Protein AF-A0A8C8KAS7-F1 (afdb_monomer)

pLDDT: mean 80.52, std 23.06, range [32.44, 98.75]

Secondary structure (DSSP, 8-state):
-------------TT-TT--EEEEE---SSS-SEEEEEESSEEEEEESSEEEEEESS-EEEEESS-EEEEESS-EEEEESS-EEEEESS-EEEEESS-EEEEESS-EEEEESS-EEEEESS-EEEEE---

Nearest PDB structures (foldseek):
  3jx8-assembly2_D  TM=3.461E-01  e=1.460E+00  Parabacteroides distasonis ATCC 8503

Solvent-accessible surface area (backbone atoms only — not comparable to full-atom values): 6802 Å² total; per-residue (Å²): 138,81,83,86,81,85,76,76,80,76,71,90,54,94,84,63,90,81,77,46,72,50,69,46,75,64,83,69,97,82,86,62,64,62,45,80,48,77,44,80,18,36,38,39,39,49,37,83,17,28,38,39,39,42,28,55,18,38,38,38,40,41,26,57,17,38,37,40,39,40,27,56,18,39,37,40,39,41,27,56,19,38,37,40,39,39,28,55,19,39,38,40,38,40,28,54,20,39,36,40,38,40,28,60,19,39,37,40,39,40,28,47,25,58,77,48,77,49,58,75,43,58,77,47,78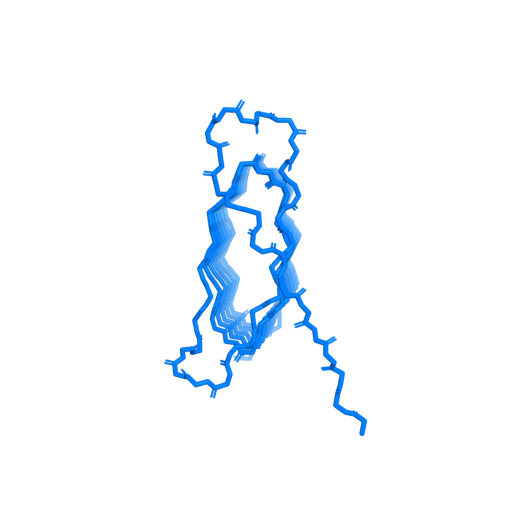,50,65,57,64,134

Organism: Oncorhynchus ts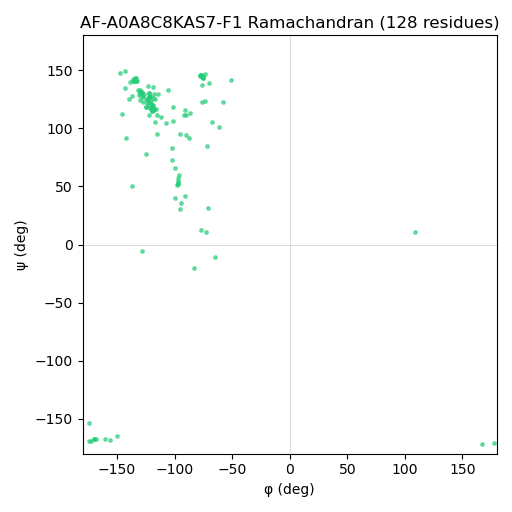hawytscha (NCBI:txid74940)

Sequence (130 aa):
MQGQFTAIQQGWNPADSSSGSSFIFLEDPRDSNESYTVACGNVSTVARGNVSTVARGNVSTVACGNVSTVARGNVSTVARGNVSTVARGNVSTVARGNVSTVARGNVSTVARGNVSTEARGNVSTVASGS

Mean predicted aligned error: 8.66 Å

Structure (mmCIF, N/CA/C/O backbone):
data_AF-A0A8C8KAS7-F1
#
_entry.id   AF-A0A8C8KAS7-F1
#
loop_
_atom_site.group_PDB
_atom_site.id
_atom_site.type_symbol
_atom_site.label_atom_id
_atom_site.label_alt_id
_atom_site.label_comp_id
_atom_site.label_asym_id
_atom_site.label_entity_id
_atom_site.label_seq_id
_atom_site.pdbx_PDB_ins_code
_atom_site.Cartn_x
_atom_site.Cartn_y
_atom_site.Cartn_z
_atom_site.occupancy
_atom_site.B_iso_or_equiv
_atom_site.auth_seq_id
_atom_site.auth_comp_id
_atom_site.auth_asym_id
_atom_site.auth_atom_id
_atom_site.pdbx_PDB_model_num
ATOM 1 N N . MET A 1 1 ? 12.622 -29.135 -7.139 1.00 33.47 1 MET A N 1
ATOM 2 C CA . MET A 1 1 ? 11.993 -28.265 -8.155 1.00 33.47 1 MET A CA 1
ATOM 3 C C . MET A 1 1 ? 12.071 -26.835 -7.640 1.00 33.47 1 MET A C 1
ATOM 5 O O . MET A 1 1 ? 11.209 -26.420 -6.882 1.00 33.47 1 MET A O 1
ATOM 9 N N . GLN A 1 2 ? 13.172 -26.136 -7.918 1.00 33.09 2 GLN A N 1
ATOM 10 C CA . GLN A 1 2 ? 13.340 -24.734 -7.528 1.00 33.09 2 GLN A CA 1
ATOM 11 C C . GLN A 1 2 ? 12.849 -23.886 -8.696 1.00 33.09 2 GLN A C 1
ATOM 13 O O . GLN A 1 2 ? 13.414 -23.953 -9.786 1.00 33.09 2 GLN A O 1
ATOM 18 N N . GLY A 1 3 ? 11.727 -23.197 -8.483 1.00 32.47 3 GLY A N 1
ATOM 19 C CA . GLY A 1 3 ? 11.132 -22.312 -9.475 1.00 32.47 3 GLY A CA 1
ATOM 20 C C . GLY A 1 3 ? 12.137 -21.241 -9.873 1.00 32.47 3 GLY A C 1
ATOM 21 O O . GLY A 1 3 ? 12.666 -20.532 -9.020 1.00 32.47 3 GLY A O 1
ATOM 22 N N . GLN A 1 4 ? 12.429 -21.165 -11.166 1.00 37.19 4 GLN A N 1
ATOM 23 C CA . GLN A 1 4 ? 13.113 -20.019 -11.739 1.00 37.19 4 GLN A CA 1
ATOM 24 C C . GLN A 1 4 ? 12.110 -18.866 -11.785 1.00 37.19 4 GLN A C 1
ATOM 26 O O . GLN A 1 4 ? 11.036 -19.012 -12.366 1.00 37.19 4 GLN A O 1
ATOM 31 N N . PHE A 1 5 ? 12.448 -17.735 -11.173 1.00 39.16 5 PHE A N 1
ATOM 32 C CA . PHE A 1 5 ? 11.654 -16.515 -11.261 1.00 39.16 5 PHE A CA 1
ATOM 33 C C . PHE A 1 5 ? 12.543 -15.407 -11.829 1.00 39.16 5 PHE A C 1
ATOM 35 O O . PHE A 1 5 ? 13.515 -14.988 -11.207 1.00 39.16 5 PHE A O 1
ATOM 42 N N . THR A 1 6 ? 12.238 -14.983 -13.055 1.00 32.44 6 THR A N 1
ATOM 43 C CA . THR A 1 6 ? 12.946 -13.929 -13.789 1.00 32.44 6 THR A CA 1
ATOM 44 C C . THR A 1 6 ? 12.293 -12.581 -13.491 1.00 32.44 6 THR A C 1
ATOM 46 O O . THR A 1 6 ? 11.139 -12.361 -13.855 1.00 32.44 6 THR A O 1
ATOM 49 N N . ALA A 1 7 ? 13.021 -11.663 -12.855 1.00 39.25 7 ALA A N 1
ATOM 50 C CA . ALA A 1 7 ? 12.624 -10.261 -12.782 1.00 39.25 7 ALA A CA 1
ATOM 51 C C . ALA A 1 7 ? 12.909 -9.583 -14.132 1.00 39.25 7 ALA A C 1
ATOM 53 O O . ALA A 1 7 ? 14.045 -9.583 -14.605 1.00 39.25 7 ALA A O 1
ATOM 54 N N . ILE A 1 8 ? 11.888 -8.994 -14.757 1.00 37.59 8 ILE A N 1
ATOM 55 C CA . ILE A 1 8 ? 12.068 -8.127 -15.925 1.00 37.59 8 ILE A CA 1
ATOM 56 C C . ILE A 1 8 ? 12.305 -6.714 -15.388 1.00 37.59 8 ILE A C 1
ATOM 58 O O . ILE A 1 8 ? 11.363 -5.968 -15.123 1.00 37.59 8 ILE A O 1
ATOM 62 N N . GLN A 1 9 ? 13.567 -6.341 -15.184 1.00 42.25 9 GLN A N 1
ATOM 63 C CA . GLN A 1 9 ? 13.937 -4.946 -14.955 1.00 42.25 9 GLN A CA 1
ATOM 64 C C . GLN A 1 9 ? 13.782 -4.203 -16.290 1.00 42.25 9 GLN A C 1
ATOM 66 O O . GLN A 1 9 ? 14.728 -4.082 -17.061 1.00 42.25 9 GLN A O 1
ATOM 71 N N . GLN A 1 10 ? 12.570 -3.741 -16.606 1.00 40.84 10 GLN A N 1
ATOM 72 C CA . GLN A 1 10 ? 12.394 -2.761 -17.677 1.00 40.84 10 GLN A CA 1
ATOM 73 C C . GLN A 1 10 ? 13.054 -1.471 -17.182 1.00 40.84 10 GLN A C 1
ATOM 75 O O . GLN A 1 10 ? 12.572 -0.830 -16.245 1.00 40.84 10 GLN A O 1
ATOM 80 N N . GLY A 1 11 ? 14.231 -1.174 -17.737 1.00 33.00 11 GLY A N 1
ATOM 81 C CA . GLY A 1 11 ? 15.009 0.010 -17.407 1.00 33.00 11 GLY A CA 1
ATOM 82 C C . GLY A 1 11 ? 14.148 1.264 -17.507 1.00 33.00 11 GLY A C 1
ATOM 83 O O . GLY A 1 11 ? 13.292 1.386 -18.380 1.00 33.00 11 GLY A O 1
ATOM 84 N N . TRP A 1 12 ? 14.362 2.193 -16.582 1.00 36.94 12 TRP A N 1
ATOM 85 C CA . TRP A 1 12 ? 13.683 3.480 -16.586 1.00 36.94 12 TRP A CA 1
ATOM 86 C C . TRP A 1 12 ? 14.056 4.228 -17.879 1.00 36.94 12 TRP A C 1
ATOM 88 O O . TRP A 1 12 ? 15.160 4.758 -17.984 1.00 36.94 12 TRP A O 1
ATOM 98 N N . ASN A 1 13 ? 13.170 4.228 -18.882 1.00 38.53 13 ASN A N 1
ATOM 99 C CA . ASN A 1 13 ? 13.334 5.009 -20.107 1.00 38.53 13 ASN A CA 1
ATOM 100 C C . ASN A 1 13 ? 12.454 6.270 -20.021 1.00 38.53 13 ASN A C 1
ATOM 102 O O . ASN A 1 13 ? 11.233 6.163 -20.150 1.00 38.53 13 ASN A O 1
ATOM 106 N N . PRO A 1 14 ? 13.027 7.469 -19.814 1.00 39.09 14 PRO A N 1
ATOM 107 C CA . PRO A 1 14 ? 12.257 8.708 -19.691 1.00 39.09 14 PRO A CA 1
ATOM 108 C C . PRO A 1 14 ? 11.508 9.108 -20.975 1.00 39.09 14 PRO A C 1
ATOM 110 O O . PRO A 1 14 ? 10.675 10.010 -20.925 1.00 39.09 14 PRO A O 1
ATOM 113 N N . ALA A 1 15 ? 11.779 8.452 -22.111 1.00 39.28 15 ALA A N 1
ATOM 114 C CA . ALA A 1 15 ? 11.091 8.697 -23.377 1.00 39.28 15 ALA A CA 1
ATOM 115 C C . ALA A 1 15 ? 9.748 7.953 -23.515 1.00 39.28 15 ALA A C 1
ATOM 117 O O . ALA A 1 15 ? 8.911 8.371 -24.314 1.00 39.28 15 ALA A O 1
ATOM 118 N N . ASP A 1 16 ? 9.506 6.890 -22.739 1.00 43.25 16 ASP A N 1
ATOM 119 C CA . ASP A 1 16 ? 8.342 6.017 -22.929 1.00 43.25 16 ASP A CA 1
ATOM 120 C C . ASP A 1 16 ? 7.240 6.323 -21.904 1.00 43.25 16 ASP A C 1
ATOM 122 O O . ASP A 1 16 ? 7.110 5.715 -20.842 1.00 43.25 16 ASP A O 1
ATOM 126 N N . SER A 1 17 ? 6.436 7.342 -22.203 1.00 41.88 17 SER A N 1
ATOM 127 C CA . SER A 1 17 ? 5.384 7.846 -21.305 1.00 41.88 17 SER A CA 1
ATOM 128 C C . SER A 1 17 ? 4.118 6.969 -21.259 1.00 41.88 17 SER A C 1
ATOM 130 O O . SER A 1 17 ? 3.091 7.433 -20.764 1.00 41.88 17 SER A O 1
ATOM 132 N N . SER A 1 18 ? 4.141 5.735 -21.787 1.00 40.47 18 SER A N 1
ATOM 133 C CA . SER A 1 18 ? 2.908 4.979 -22.078 1.00 40.47 18 SER A CA 1
ATOM 134 C C . SER A 1 18 ? 2.795 3.549 -21.517 1.00 40.47 18 SER A C 1
ATOM 136 O O . SER A 1 18 ? 1.707 2.981 -21.575 1.00 40.47 18 SER A O 1
ATOM 138 N N . SER A 1 19 ? 3.827 2.972 -20.887 1.00 46.16 19 SER A N 1
ATOM 139 C CA . SER A 1 19 ? 3.817 1.542 -20.505 1.00 46.16 19 SER A CA 1
ATOM 140 C C . SER A 1 19 ? 4.365 1.252 -19.096 1.00 46.16 19 SER A C 1
ATOM 142 O O . SER A 1 19 ? 5.220 0.396 -18.901 1.00 46.16 19 SER A O 1
ATOM 144 N N . GLY A 1 20 ? 3.894 1.964 -18.071 1.00 46.84 20 GLY A N 1
ATOM 145 C CA . GLY A 1 20 ? 4.437 1.861 -16.707 1.00 46.84 20 GLY A CA 1
ATOM 146 C C . GLY A 1 20 ? 3.681 0.916 -15.765 1.00 46.84 20 GLY A C 1
ATOM 147 O O . GLY A 1 20 ? 3.179 1.378 -14.747 1.00 46.84 20 GLY A O 1
ATOM 148 N N . SER A 1 21 ? 3.556 -0.381 -16.057 1.00 49.19 21 SER A N 1
ATOM 149 C CA . SER A 1 21 ? 3.206 -1.357 -15.003 1.00 49.19 21 SER A CA 1
ATOM 150 C C . S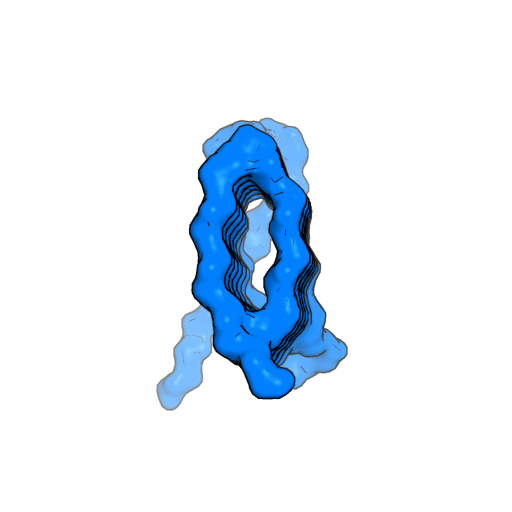ER A 1 21 ? 4.499 -1.965 -14.469 1.00 49.19 21 SER A C 1
ATOM 152 O O . SER A 1 21 ? 5.047 -2.885 -15.068 1.00 49.19 21 SER A O 1
ATOM 154 N N . SER A 1 22 ? 5.024 -1.418 -13.374 1.00 53.09 22 SER A N 1
ATOM 155 C CA . SER A 1 22 ? 6.232 -1.929 -12.725 1.00 53.09 22 SER A CA 1
ATOM 156 C C . SER A 1 22 ? 5.823 -2.969 -11.685 1.00 53.09 22 SER A C 1
ATOM 158 O O . SER A 1 22 ? 5.476 -2.639 -10.553 1.00 53.09 22 SER A O 1
ATOM 160 N N . PHE A 1 23 ? 5.828 -4.238 -12.083 1.00 46.59 23 PHE A N 1
ATOM 161 C CA . PHE A 1 23 ? 5.682 -5.351 -11.151 1.00 46.59 23 PHE A CA 1
ATOM 162 C C . PHE A 1 23 ? 7.075 -5.710 -10.615 1.00 46.59 23 PHE A C 1
ATOM 164 O O . PHE A 1 23 ? 7.920 -6.157 -11.388 1.00 46.59 23 PHE A O 1
ATOM 171 N N . ILE A 1 24 ? 7.339 -5.498 -9.321 1.00 52.03 24 ILE A N 1
ATOM 172 C CA . ILE A 1 24 ? 8.624 -5.853 -8.702 1.00 52.03 24 ILE A CA 1
ATOM 173 C C . ILE A 1 24 ? 8.405 -7.008 -7.721 1.00 52.03 24 ILE A C 1
ATOM 175 O O . ILE A 1 24 ? 7.828 -6.837 -6.649 1.00 52.03 24 ILE A O 1
ATOM 179 N N . PHE A 1 25 ? 8.908 -8.189 -8.087 1.00 44.50 25 PHE A N 1
ATOM 180 C CA . PHE A 1 25 ? 9.235 -9.249 -7.132 1.00 44.50 25 PHE A CA 1
ATOM 181 C C . PHE A 1 25 ? 10.693 -9.043 -6.710 1.00 44.50 25 PHE A C 1
ATOM 183 O O . PHE A 1 25 ? 11.588 -9.191 -7.543 1.00 44.50 25 PHE A O 1
ATOM 190 N N . LEU A 1 26 ? 10.936 -8.664 -5.454 1.00 49.34 26 LEU A N 1
ATOM 191 C CA . LEU A 1 26 ? 12.289 -8.521 -4.919 1.00 49.34 26 LEU A CA 1
ATOM 192 C C . LEU A 1 26 ? 12.561 -9.669 -3.946 1.00 49.34 26 LEU A C 1
ATOM 194 O O . LEU A 1 26 ? 12.074 -9.663 -2.818 1.00 49.34 26 LEU A O 1
ATOM 198 N N . GLU A 1 27 ? 13.354 -10.645 -4.379 1.00 41.97 27 GLU A N 1
ATOM 199 C CA . GLU A 1 27 ? 13.971 -11.606 -3.466 1.00 41.97 27 GLU A CA 1
ATOM 200 C C . GLU A 1 27 ? 15.397 -11.921 -3.952 1.00 41.97 27 GLU A C 1
ATOM 202 O O . GLU A 1 27 ? 15.610 -12.816 -4.767 1.00 41.97 27 GLU A O 1
ATOM 207 N N . ASP A 1 28 ? 16.380 -11.157 -3.455 1.00 44.41 28 ASP A N 1
ATOM 208 C CA . ASP A 1 28 ? 17.769 -11.623 -3.339 1.00 44.41 28 ASP A CA 1
ATOM 209 C C . ASP A 1 28 ? 18.002 -12.013 -1.865 1.00 44.41 28 ASP A C 1
ATOM 211 O O . ASP A 1 28 ? 17.858 -11.168 -0.979 1.00 44.41 28 ASP A O 1
ATOM 215 N N . PRO A 1 29 ? 18.320 -13.282 -1.557 1.00 46.19 29 PRO A N 1
ATOM 216 C CA . PRO A 1 29 ? 18.569 -13.752 -0.195 1.00 46.19 29 PRO A CA 1
ATOM 217 C C . PRO A 1 29 ? 19.905 -13.279 0.418 1.00 46.19 29 PRO A C 1
ATOM 219 O O . PRO A 1 29 ? 20.291 -13.801 1.464 1.00 46.19 29 PRO A O 1
ATOM 222 N N . ARG A 1 30 ? 20.627 -12.330 -0.195 1.00 49.09 30 ARG A N 1
ATOM 223 C CA . ARG A 1 30 ? 21.947 -11.863 0.267 1.00 49.09 30 ARG A CA 1
ATOM 224 C C . ARG A 1 30 ? 22.013 -10.346 0.487 1.00 49.09 30 ARG A C 1
ATOM 226 O O . ARG A 1 30 ? 22.610 -9.632 -0.301 1.00 49.09 30 ARG A O 1
ATOM 233 N N . ASP A 1 31 ? 21.463 -9.891 1.616 1.00 47.97 31 ASP A N 1
ATOM 234 C CA . ASP A 1 31 ? 21.935 -8.699 2.363 1.00 47.97 31 ASP A CA 1
ATOM 235 C C . ASP A 1 31 ? 21.110 -7.397 2.384 1.00 47.97 31 ASP A C 1
ATOM 237 O O . ASP A 1 31 ? 21.566 -6.418 2.976 1.00 47.97 31 ASP A O 1
ATOM 241 N N . SER A 1 32 ? 19.857 -7.346 1.920 1.00 56.41 32 SER A N 1
ATOM 242 C CA . SER A 1 32 ? 18.987 -6.228 2.332 1.00 56.41 32 SER A CA 1
ATOM 243 C C . SER A 1 32 ? 17.518 -6.612 2.491 1.00 56.41 32 SER A C 1
ATOM 245 O O . SER A 1 32 ? 16.780 -6.882 1.552 1.00 56.41 32 SER A O 1
ATOM 247 N N . ASN A 1 33 ? 17.051 -6.572 3.734 1.00 73.19 33 ASN A N 1
ATOM 248 C CA . ASN A 1 33 ? 15.647 -6.637 4.141 1.00 73.19 33 ASN A CA 1
ATOM 249 C C . ASN A 1 33 ? 14.869 -5.351 3.780 1.00 73.19 33 ASN A C 1
ATOM 251 O O . ASN A 1 33 ? 13.950 -4.971 4.504 1.00 73.19 33 ASN A O 1
ATOM 255 N N . GLU A 1 34 ? 15.241 -4.676 2.693 1.00 80.94 34 GLU A N 1
ATOM 256 C CA . GLU A 1 34 ? 14.758 -3.358 2.280 1.00 80.94 34 GLU A CA 1
ATOM 257 C C . GLU A 1 34 ? 14.489 -3.356 0.771 1.00 80.94 34 GLU A C 1
ATOM 259 O O . GLU A 1 34 ? 15.348 -3.711 -0.031 1.00 80.94 34 GLU A O 1
ATOM 264 N N . SER A 1 35 ? 13.296 -2.933 0.367 1.00 82.56 35 SER A N 1
ATOM 265 C CA . SER A 1 35 ? 12.906 -2.754 -1.034 1.00 82.56 35 SER A CA 1
ATOM 266 C C . SER A 1 35 ? 12.580 -1.292 -1.300 1.00 82.56 35 SER A C 1
ATOM 268 O O . SER A 1 35 ? 11.767 -0.703 -0.589 1.00 82.56 35 SER A O 1
ATOM 270 N N . TYR A 1 36 ? 13.161 -0.709 -2.348 1.00 84.31 36 TYR A N 1
ATOM 271 C CA . TYR A 1 36 ? 12.880 0.665 -2.767 1.00 84.31 36 TYR A CA 1
ATOM 272 C C . TYR A 1 36 ? 12.396 0.708 -4.218 1.00 84.31 36 TYR A C 1
ATOM 274 O O . TYR A 1 36 ? 12.940 0.024 -5.084 1.00 84.31 36 TYR A O 1
ATOM 282 N N . THR A 1 37 ? 11.364 1.499 -4.513 1.00 82.19 37 THR A N 1
ATOM 283 C CA . THR A 1 37 ? 10.797 1.600 -5.868 1.00 82.19 37 THR A CA 1
ATOM 284 C C . THR A 1 37 ? 10.355 3.021 -6.189 1.00 82.19 37 THR A C 1
ATOM 286 O O . THR A 1 37 ? 9.658 3.650 -5.393 1.00 82.19 37 THR A O 1
ATOM 289 N N . VAL A 1 38 ? 10.702 3.499 -7.389 1.00 83.06 38 VAL A N 1
ATOM 290 C CA . VAL A 1 38 ? 10.204 4.759 -7.962 1.00 83.06 38 VAL A CA 1
ATOM 291 C C . VAL A 1 38 ? 9.634 4.487 -9.349 1.00 83.06 38 VAL A C 1
ATOM 293 O O . VAL A 1 38 ? 10.349 3.990 -10.215 1.00 83.06 38 VAL A O 1
ATOM 296 N N . ALA A 1 39 ? 8.361 4.815 -9.580 1.00 78.88 39 ALA A N 1
ATOM 297 C CA . ALA A 1 39 ? 7.694 4.518 -10.849 1.00 78.88 39 ALA A CA 1
ATOM 298 C C . ALA A 1 39 ? 6.716 5.613 -11.305 1.00 78.88 39 ALA A C 1
ATOM 300 O O . ALA A 1 39 ? 6.052 6.274 -10.503 1.00 78.88 39 ALA A O 1
ATOM 301 N N . CYS A 1 40 ? 6.564 5.756 -12.623 1.00 79.06 40 CYS A N 1
ATOM 302 C CA . CYS A 1 40 ? 5.562 6.617 -13.262 1.00 79.06 40 CYS A CA 1
ATOM 303 C C . CYS A 1 40 ? 4.333 5.821 -13.733 1.00 79.06 40 CYS A C 1
ATOM 305 O O . CYS A 1 40 ? 3.794 6.078 -14.805 1.00 79.06 40 CYS A O 1
ATOM 307 N N . GLY A 1 41 ? 3.891 4.855 -12.928 1.00 82.12 41 GLY A N 1
ATOM 308 C CA . GLY A 1 41 ? 2.688 4.075 -13.186 1.00 82.12 41 GLY A CA 1
ATOM 309 C C . GLY A 1 41 ? 2.365 3.133 -12.030 1.00 82.12 41 GLY A C 1
AT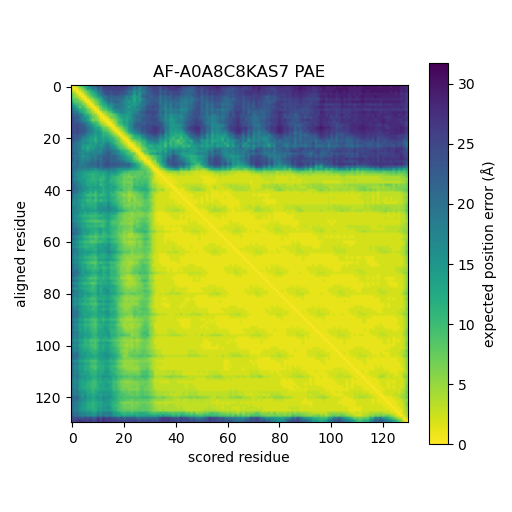OM 310 O O . GLY A 1 41 ? 2.691 3.446 -10.882 1.00 82.12 41 GLY A O 1
ATOM 311 N N . ASN A 1 42 ? 1.670 2.031 -12.306 1.00 85.38 42 ASN A N 1
ATOM 312 C CA . ASN A 1 42 ? 1.193 1.135 -11.255 1.00 85.38 42 ASN A CA 1
ATOM 313 C C . ASN A 1 42 ? 2.335 0.270 -10.716 1.00 85.38 42 ASN A C 1
ATOM 315 O O . ASN A 1 42 ? 3.125 -0.268 -11.493 1.00 85.38 42 ASN A O 1
ATOM 319 N N . VAL A 1 43 ? 2.387 0.120 -9.393 1.00 84.50 43 VAL A N 1
ATOM 320 C CA . VAL A 1 43 ? 3.394 -0.674 -8.685 1.00 84.50 43 VAL A CA 1
ATOM 321 C C . VAL A 1 43 ? 2.719 -1.804 -7.926 1.00 84.50 43 VAL A C 1
ATOM 323 O O . VAL A 1 43 ? 1.700 -1.605 -7.262 1.00 84.50 43 VAL A O 1
ATOM 326 N N . SER A 1 44 ? 3.295 -2.996 -8.017 1.00 86.06 44 SER A N 1
ATOM 327 C CA . SER A 1 44 ? 2.937 -4.135 -7.174 1.00 86.06 44 SER A CA 1
ATOM 328 C C . SER A 1 44 ? 4.203 -4.733 -6.579 1.00 86.06 44 SER A C 1
ATOM 330 O O . SER A 1 44 ? 5.114 -5.080 -7.332 1.00 86.06 44 SER A O 1
ATOM 332 N N . THR A 1 45 ? 4.247 -4.828 -5.249 1.00 83.81 45 THR A N 1
ATOM 333 C CA . THR A 1 45 ? 5.424 -5.275 -4.495 1.00 83.81 45 THR A CA 1
ATOM 334 C C . THR A 1 45 ? 5.042 -6.360 -3.497 1.00 83.81 45 THR A C 1
ATOM 336 O O . THR A 1 45 ? 4.098 -6.199 -2.719 1.00 83.81 45 THR A O 1
ATOM 339 N N . VAL A 1 46 ? 5.820 -7.440 -3.476 1.00 85.12 46 VAL A N 1
ATOM 340 C CA . VAL A 1 46 ? 5.779 -8.474 -2.435 1.00 85.12 46 VAL A CA 1
ATOM 341 C C . VAL A 1 46 ? 7.183 -8.616 -1.859 1.00 85.12 46 VAL A C 1
ATOM 343 O O . VAL A 1 46 ? 8.123 -8.811 -2.624 1.00 85.12 46 VAL A O 1
ATOM 346 N N . ALA A 1 47 ? 7.333 -8.489 -0.537 1.00 82.00 47 ALA A N 1
ATOM 347 C CA . ALA A 1 47 ? 8.643 -8.546 0.116 1.00 82.00 47 ALA A CA 1
ATOM 348 C C . ALA A 1 47 ? 8.594 -9.156 1.528 1.00 82.00 47 ALA A C 1
ATOM 350 O O . ALA A 1 47 ? 7.654 -8.946 2.302 1.00 82.00 47 ALA A O 1
ATOM 351 N N . ARG A 1 48 ? 9.668 -9.850 1.923 1.00 83.44 48 ARG A N 1
ATOM 352 C CA . ARG A 1 48 ? 9.908 -10.307 3.309 1.00 83.44 48 ARG A CA 1
ATOM 353 C C . ARG A 1 48 ? 10.770 -9.323 4.110 1.00 83.44 48 ARG A C 1
ATOM 355 O O . ARG A 1 48 ? 11.581 -9.729 4.935 1.00 83.44 48 ARG A O 1
ATOM 362 N N . GLY A 1 49 ? 10.578 -8.033 3.863 1.00 86.69 49 GLY A N 1
ATOM 363 C CA . GLY A 1 49 ? 11.323 -6.946 4.482 1.00 86.69 49 GLY A CA 1
ATOM 364 C C . GLY A 1 49 ? 10.533 -5.644 4.465 1.00 86.69 49 GLY A C 1
ATOM 365 O O . GLY A 1 49 ? 9.328 -5.631 4.198 1.00 86.69 49 GLY A O 1
ATOM 366 N N . ASN A 1 50 ? 11.216 -4.554 4.778 1.00 90.62 50 ASN A N 1
ATOM 367 C CA . ASN A 1 50 ? 10.666 -3.214 4.707 1.00 90.62 50 ASN A CA 1
ATOM 368 C C . ASN A 1 50 ? 10.545 -2.769 3.241 1.00 90.62 50 ASN A C 1
ATOM 370 O O . ASN A 1 50 ? 11.351 -3.142 2.389 1.00 90.62 50 ASN A O 1
ATOM 374 N N . VAL A 1 51 ? 9.519 -1.979 2.939 1.00 91.19 51 VAL A N 1
ATOM 375 C CA . VAL A 1 51 ? 9.218 -1.509 1.584 1.00 91.19 51 VAL A CA 1
ATOM 376 C C . VAL A 1 51 ? 9.039 -0.001 1.593 1.00 91.19 51 VAL A C 1
ATOM 378 O O . VAL A 1 51 ? 8.265 0.539 2.380 1.00 91.19 51 VAL A O 1
ATOM 381 N N . SER A 1 52 ? 9.707 0.672 0.667 1.00 93.19 52 SER A N 1
ATOM 382 C CA . SER A 1 52 ? 9.564 2.095 0.395 1.00 93.19 52 SER A CA 1
ATOM 383 C C . SER A 1 52 ? 9.200 2.308 -1.074 1.00 93.19 52 SER A C 1
ATOM 385 O O . SER A 1 52 ? 9.921 1.885 -1.975 1.00 93.19 52 SER A O 1
ATOM 387 N N . THR A 1 53 ? 8.072 2.959 -1.349 1.00 90.31 53 THR A N 1
ATOM 388 C CA . THR A 1 53 ? 7.575 3.151 -2.722 1.00 90.31 53 THR A CA 1
ATOM 389 C C . THR A 1 53 ? 7.172 4.594 -2.978 1.00 90.31 53 THR A C 1
ATOM 391 O O . THR A 1 53 ? 6.428 5.191 -2.201 1.00 90.31 53 THR A O 1
ATOM 394 N N . VAL A 1 54 ? 7.617 5.140 -4.110 1.00 91.25 54 VAL A N 1
ATOM 395 C CA . VAL A 1 54 ? 7.176 6.428 -4.648 1.00 91.25 54 VAL A CA 1
ATOM 396 C C . VAL A 1 54 ? 6.593 6.203 -6.040 1.00 91.25 54 VAL A C 1
ATOM 398 O O . VAL A 1 54 ? 7.299 5.783 -6.951 1.00 91.25 54 VAL A O 1
ATOM 401 N N . ALA A 1 55 ? 5.307 6.489 -6.235 1.00 85.31 55 ALA A N 1
ATOM 402 C CA . ALA A 1 55 ? 4.650 6.222 -7.513 1.00 85.31 55 ALA A CA 1
ATOM 403 C C . ALA A 1 55 ? 3.745 7.362 -7.992 1.00 85.31 55 ALA A C 1
ATOM 405 O O . ALA A 1 55 ? 2.998 7.976 -7.225 1.00 85.31 55 ALA A O 1
ATOM 406 N N . ARG A 1 56 ? 3.733 7.599 -9.307 1.00 87.94 56 ARG A N 1
ATOM 407 C CA . ARG A 1 56 ? 2.682 8.373 -9.989 1.00 87.94 56 ARG A CA 1
ATOM 408 C C . ARG A 1 56 ? 1.632 7.437 -10.602 1.00 87.94 56 ARG A C 1
ATOM 410 O O . ARG A 1 56 ? 1.320 7.532 -11.781 1.00 87.94 56 ARG A O 1
ATOM 417 N N . GLY A 1 57 ? 1.108 6.533 -9.786 1.00 89.00 57 GLY A N 1
ATOM 418 C CA . GLY A 1 57 ? 0.087 5.556 -10.152 1.00 89.00 57 GLY A CA 1
ATOM 419 C C . GLY A 1 57 ? -0.443 4.849 -8.910 1.00 89.00 57 GLY A C 1
ATOM 420 O O . GLY A 1 57 ? -0.206 5.309 -7.788 1.00 89.00 57 GLY A O 1
ATOM 421 N N . ASN A 1 58 ? -1.176 3.755 -9.107 1.00 93.94 58 ASN A N 1
ATOM 422 C CA . ASN A 1 58 ? -1.689 2.953 -8.000 1.00 93.94 58 ASN A CA 1
ATOM 423 C C . ASN A 1 58 ? -0.585 2.064 -7.420 1.00 93.94 58 ASN A C 1
ATOM 425 O O . ASN A 1 58 ? 0.258 1.561 -8.159 1.00 93.94 58 ASN A O 1
ATOM 429 N N . VAL A 1 59 ? -0.609 1.844 -6.109 1.00 94.81 59 VAL A N 1
ATOM 430 C CA . VAL A 1 59 ? 0.370 1.007 -5.406 1.00 94.81 59 VAL A CA 1
ATOM 431 C C . VAL A 1 59 ? -0.351 -0.112 -4.671 1.00 94.81 59 VAL A C 1
ATOM 433 O O . VAL A 1 59 ? -1.299 0.143 -3.927 1.00 94.81 59 VAL A O 1
ATOM 436 N N . SER A 1 60 ? 0.116 -1.342 -4.861 1.00 95.75 60 SER A N 1
ATOM 437 C CA . SER A 1 60 ? -0.277 -2.499 -4.063 1.00 95.75 60 SER A CA 1
ATOM 438 C C . SER A 1 60 ? 0.955 -3.123 -3.415 1.00 95.75 60 SER A C 1
ATOM 440 O O . SER A 1 60 ? 1.892 -3.503 -4.114 1.00 95.75 60 SER A O 1
ATOM 442 N N . THR A 1 61 ? 0.961 -3.227 -2.088 1.00 94.38 61 THR A N 1
ATOM 443 C CA . THR A 1 61 ? 2.114 -3.739 -1.337 1.00 94.38 61 THR A CA 1
ATOM 444 C C . THR A 1 61 ? 1.687 -4.826 -0.365 1.00 94.38 61 THR A C 1
ATOM 446 O O . THR A 1 61 ? 0.780 -4.623 0.443 1.00 94.38 61 THR A O 1
ATOM 449 N N . VAL A 1 62 ? 2.392 -5.957 -0.397 1.00 94.31 62 VAL A N 1
ATOM 450 C CA . VAL A 1 62 ? 2.316 -7.013 0.617 1.00 94.31 62 VAL A CA 1
ATOM 451 C C . VAL A 1 62 ? 3.696 -7.188 1.241 1.00 94.31 62 VAL A C 1
ATOM 453 O O . VAL A 1 62 ? 4.647 -7.548 0.551 1.00 94.31 62 VAL A O 1
ATOM 456 N N . ALA A 1 63 ? 3.818 -6.938 2.544 1.00 90.19 63 ALA A N 1
ATOM 457 C CA . ALA A 1 63 ? 5.113 -6.983 3.218 1.00 90.19 63 ALA A CA 1
ATOM 458 C C . ALA A 1 63 ? 5.069 -7.655 4.595 1.00 90.19 63 ALA A C 1
ATOM 460 O O . ALA A 1 63 ? 4.189 -7.399 5.420 1.00 90.19 63 ALA A O 1
ATOM 461 N N . CYS A 1 64 ? 6.095 -8.448 4.896 1.00 91.50 64 CYS A N 1
ATOM 462 C CA . CYS A 1 64 ? 6.400 -8.896 6.261 1.00 91.50 64 CYS A CA 1
ATOM 463 C C . CYS A 1 64 ? 7.377 -7.936 6.966 1.00 91.50 64 CYS A C 1
ATOM 465 O O . CYS A 1 64 ? 8.300 -8.378 7.645 1.00 91.50 64 CYS A O 1
ATOM 467 N N . GLY A 1 65 ? 7.175 -6.632 6.791 1.00 92.00 65 GLY A N 1
ATOM 468 C CA . GLY A 1 65 ? 7.982 -5.563 7.372 1.00 92.00 65 GLY A CA 1
ATOM 469 C C . GLY A 1 65 ? 7.219 -4.241 7.374 1.00 92.00 65 GLY A C 1
ATOM 470 O O . GLY A 1 65 ? 6.001 -4.212 7.170 1.00 92.00 65 GLY A O 1
ATOM 471 N N . ASN A 1 66 ? 7.929 -3.147 7.632 1.00 96.81 66 ASN A N 1
ATOM 472 C CA . ASN A 1 66 ? 7.368 -1.801 7.603 1.00 96.81 66 ASN A CA 1
ATOM 473 C C . ASN A 1 66 ? 7.164 -1.327 6.162 1.00 96.81 66 ASN A C 1
ATOM 475 O O . ASN A 1 66 ? 7.989 -1.592 5.293 1.00 96.81 66 ASN A O 1
ATOM 479 N N . VAL A 1 67 ? 6.090 -0.584 5.913 1.00 97.94 67 VAL A N 1
ATOM 480 C CA . VAL A 1 67 ? 5.771 -0.055 4.583 1.00 97.94 67 VAL A CA 1
ATOM 481 C C . VAL A 1 67 ? 5.670 1.461 4.634 1.00 97.94 67 VAL A C 1
ATOM 483 O O . VAL A 1 67 ? 4.892 2.007 5.412 1.00 97.94 67 VAL A O 1
ATOM 486 N N . SER A 1 68 ? 6.407 2.132 3.755 1.00 98.25 68 SER A N 1
ATOM 487 C CA . SER A 1 68 ? 6.322 3.569 3.503 1.00 98.25 68 SER A CA 1
ATOM 488 C C . SER A 1 68 ? 5.927 3.805 2.050 1.00 98.25 68 SER A C 1
ATOM 490 O O . SER A 1 68 ? 6.624 3.380 1.133 1.00 98.25 68 SER A O 1
ATOM 492 N N . THR A 1 69 ? 4.798 4.465 1.802 1.00 97.88 69 THR A N 1
ATOM 493 C CA . THR A 1 69 ? 4.305 4.706 0.436 1.00 97.88 69 THR A CA 1
ATOM 494 C C . THR A 1 69 ? 3.947 6.167 0.212 1.00 97.88 69 THR A C 1
ATOM 496 O O . THR A 1 69 ? 3.197 6.763 0.983 1.00 97.88 69 THR A O 1
ATOM 499 N N . VAL A 1 70 ? 4.437 6.728 -0.893 1.00 98.06 70 VAL A N 1
ATOM 500 C CA . VAL A 1 70 ? 4.029 8.031 -1.423 1.00 98.06 70 VAL A CA 1
ATOM 501 C C . VAL A 1 70 ? 3.455 7.827 -2.820 1.00 98.06 70 VAL A C 1
ATOM 503 O O . VAL A 1 70 ? 4.176 7.440 -3.737 1.00 98.06 70 VAL A O 1
ATOM 506 N N . ALA A 1 71 ? 2.167 8.105 -3.010 1.00 95.44 71 ALA A N 1
ATOM 507 C CA . ALA A 1 71 ? 1.500 7.855 -4.286 1.00 95.44 71 ALA A CA 1
ATOM 508 C C . ALA A 1 71 ? 0.639 9.029 -4.771 1.00 95.44 71 ALA A C 1
ATOM 510 O O . ALA A 1 71 ? -0.097 9.664 -4.013 1.00 95.44 71 ALA A O 1
ATOM 511 N N . ARG A 1 72 ? 0.659 9.285 -6.084 1.00 95.56 72 ARG A N 1
ATOM 512 C CA . ARG A 1 72 ? -0.386 10.061 -6.781 1.00 95.56 72 ARG A CA 1
ATOM 513 C C . ARG A 1 72 ? -1.413 9.128 -7.432 1.00 95.56 72 ARG A C 1
ATOM 515 O O . ARG A 1 72 ? -1.671 9.230 -8.625 1.00 95.56 72 ARG A O 1
ATOM 522 N N . GLY A 1 73 ? -1.958 8.222 -6.634 1.00 94.56 73 GLY A N 1
ATOM 523 C CA . GLY A 1 73 ? -2.966 7.240 -7.017 1.00 94.56 73 GLY A CA 1
ATOM 524 C C . GLY A 1 73 ? -3.520 6.555 -5.772 1.00 94.56 73 GLY A C 1
ATOM 525 O O . GLY A 1 73 ? -3.289 7.023 -4.653 1.00 94.56 73 GLY A O 1
ATOM 526 N N . ASN A 1 74 ? -4.255 5.464 -5.969 1.00 97.88 74 ASN A N 1
ATOM 527 C CA . ASN A 1 74 ? -4.786 4.665 -4.870 1.00 97.88 74 ASN A CA 1
ATOM 528 C C . ASN A 1 74 ? -3.694 3.770 -4.273 1.00 97.88 74 ASN A C 1
ATOM 530 O O . ASN A 1 74 ? -2.829 3.275 -4.995 1.00 97.88 74 ASN A O 1
ATOM 534 N N . VAL A 1 75 ? -3.757 3.538 -2.965 1.00 98.50 75 VAL A N 1
ATOM 535 C CA . VAL A 1 75 ? -2.811 2.688 -2.236 1.00 98.50 75 VAL A CA 1
ATOM 536 C C . VAL A 1 75 ? -3.568 1.567 -1.540 1.00 98.50 75 VAL A C 1
ATOM 538 O O . VAL A 1 75 ? -4.543 1.821 -0.836 1.00 98.50 75 VAL A O 1
ATOM 541 N N . SER A 1 76 ? -3.103 0.335 -1.724 1.00 98.56 76 SER A N 1
ATOM 542 C CA . SER A 1 76 ? -3.566 -0.843 -0.996 1.00 98.56 76 SER A CA 1
ATOM 543 C C . SER A 1 76 ? -2.379 -1.527 -0.332 1.00 98.56 76 SER A C 1
ATOM 545 O O . SER A 1 76 ? -1.489 -2.018 -1.025 1.00 98.56 76 SER A O 1
ATOM 547 N N . THR A 1 77 ? -2.381 -1.609 0.994 1.00 98.31 77 THR A N 1
ATOM 548 C CA . THR A 1 77 ? -1.254 -2.157 1.758 1.00 98.31 77 THR A CA 1
ATOM 549 C C . THR A 1 77 ? -1.712 -3.261 2.697 1.00 98.31 77 THR A C 1
ATOM 551 O O . THR A 1 77 ? -2.620 -3.063 3.502 1.00 98.31 77 THR A O 1
ATOM 554 N N . VAL A 1 78 ? -1.030 -4.404 2.645 1.00 98.38 78 VAL A N 1
ATOM 555 C CA . VAL A 1 78 ? -1.109 -5.464 3.653 1.00 98.38 78 VAL A CA 1
ATOM 556 C C . VAL A 1 78 ? 0.270 -5.632 4.278 1.00 98.38 78 VAL A C 1
ATOM 558 O O . VAL A 1 78 ? 1.223 -5.996 3.591 1.00 98.38 78 VAL A O 1
ATOM 561 N N . ALA A 1 79 ? 0.392 -5.370 5.578 1.00 96.69 79 ALA A N 1
ATOM 562 C CA . ALA A 1 79 ? 1.687 -5.401 6.252 1.00 96.69 79 ALA A CA 1
ATOM 563 C C . ALA A 1 79 ? 1.651 -6.109 7.609 1.00 96.69 79 ALA A C 1
ATOM 565 O O . ALA A 1 79 ? 0.752 -5.908 8.429 1.00 96.69 79 ALA A O 1
ATOM 566 N N . ARG A 1 80 ? 2.699 -6.883 7.903 1.00 96.38 80 ARG A N 1
ATOM 567 C CA . ARG A 1 80 ? 3.001 -7.359 9.264 1.00 96.38 80 ARG A CA 1
ATOM 568 C C . ARG A 1 80 ? 4.058 -6.471 9.932 1.00 96.38 80 ARG A C 1
ATOM 570 O O . ARG A 1 80 ? 5.058 -6.961 10.445 1.00 96.38 80 ARG A O 1
ATOM 577 N N . GLY A 1 81 ? 3.816 -5.168 9.899 1.00 95.12 81 GLY A N 1
ATOM 578 C CA . GLY A 1 81 ? 4.668 -4.121 10.449 1.00 95.12 81 GLY A CA 1
ATOM 579 C C . GLY A 1 81 ? 3.919 -2.792 10.470 1.00 95.12 81 GLY A C 1
ATOM 580 O O . GLY A 1 81 ? 2.699 -2.759 10.282 1.00 95.12 81 GLY A O 1
ATOM 581 N N . ASN A 1 82 ? 4.644 -1.701 10.703 1.00 97.94 82 ASN A N 1
ATOM 582 C CA . ASN A 1 82 ? 4.068 -0.361 10.679 1.00 97.94 82 ASN A CA 1
ATOM 583 C C . ASN A 1 82 ? 3.850 0.113 9.238 1.00 97.94 82 ASN A C 1
ATOM 585 O O . ASN A 1 82 ? 4.652 -0.183 8.353 1.00 97.94 82 ASN A O 1
ATOM 589 N N . VAL A 1 83 ? 2.790 0.884 9.012 1.00 98.62 83 VAL A N 1
ATOM 590 C CA . VAL A 1 83 ? 2.452 1.439 7.699 1.00 98.62 83 VAL A CA 1
ATOM 591 C C . VAL A 1 83 ? 2.396 2.957 7.777 1.00 98.62 83 VAL A C 1
ATOM 593 O O . VAL A 1 83 ? 1.668 3.515 8.592 1.00 98.62 83 VAL A O 1
ATOM 596 N N . SER A 1 84 ? 3.127 3.625 6.889 1.00 98.75 84 SER A N 1
ATOM 597 C CA . SER A 1 84 ? 3.050 5.064 6.660 1.00 98.75 84 SER A CA 1
ATOM 598 C C . SER A 1 84 ? 2.671 5.327 5.207 1.00 98.75 84 SER A C 1
ATOM 600 O O . SER A 1 84 ? 3.356 4.878 4.288 1.00 98.75 84 SER A O 1
ATOM 602 N N . THR A 1 85 ? 1.560 6.025 4.976 1.00 98.50 85 THR A N 1
ATOM 603 C CA . THR A 1 85 ? 1.056 6.293 3.622 1.00 98.50 85 THR A CA 1
ATOM 604 C C . THR A 1 85 ? 0.737 7.765 3.423 1.00 98.50 85 THR A C 1
ATOM 606 O O . THR A 1 85 ? -0.011 8.358 4.197 1.00 98.50 85 THR A O 1
ATOM 609 N N . VAL A 1 86 ? 1.241 8.337 2.330 1.00 98.69 86 VAL A N 1
ATOM 610 C CA . VAL A 1 86 ? 0.836 9.646 1.813 1.00 98.69 86 VAL A CA 1
ATOM 611 C C . VAL A 1 86 ? 0.286 9.467 0.402 1.00 98.69 86 VAL A C 1
ATOM 613 O O . VAL A 1 86 ? 1.024 9.106 -0.515 1.00 98.69 86 VAL A O 1
ATOM 616 N N . ALA A 1 87 ? -1.002 9.743 0.198 1.00 97.50 87 ALA A N 1
ATOM 617 C CA . ALA A 1 87 ? -1.661 9.501 -1.084 1.00 97.50 87 ALA A CA 1
ATOM 618 C C . ALA A 1 87 ? -2.506 10.685 -1.577 1.00 97.50 87 ALA A C 1
ATOM 620 O O . ALA A 1 87 ? -3.245 11.325 -0.826 1.00 97.50 87 ALA A O 1
ATOM 621 N N . ARG A 1 88 ? -2.468 10.945 -2.889 1.00 97.75 88 ARG A N 1
ATOM 622 C CA . ARG A 1 88 ? -3.511 11.717 -3.596 1.00 97.75 88 ARG A CA 1
ATOM 623 C C . ARG A 1 88 ? -4.519 10.777 -4.263 1.00 97.75 88 ARG A C 1
ATOM 625 O O . ARG A 1 88 ? -4.699 10.822 -5.474 1.00 97.75 88 ARG A O 1
ATOM 632 N N . GLY A 1 89 ? -5.130 9.919 -3.460 1.00 96.50 89 GLY A N 1
ATOM 633 C CA . GLY A 1 89 ? -6.114 8.924 -3.866 1.00 96.50 89 GLY A CA 1
ATOM 634 C C . GLY A 1 89 ? -6.682 8.224 -2.637 1.00 96.50 89 GLY A C 1
ATOM 635 O O . GLY A 1 89 ? -6.456 8.673 -1.509 1.00 96.50 89 GLY A O 1
ATOM 636 N N . ASN A 1 90 ? -7.417 7.139 -2.858 1.00 98.38 90 ASN A N 1
ATOM 637 C CA . ASN A 1 90 ? -7.961 6.322 -1.780 1.00 98.38 90 ASN A CA 1
ATOM 638 C C . ASN A 1 90 ? -6.876 5.430 -1.170 1.00 98.38 90 ASN A C 1
ATOM 640 O O . ASN A 1 90 ? -5.999 4.939 -1.881 1.00 98.38 90 ASN A O 1
ATOM 644 N N . VAL A 1 91 ? -6.966 5.192 0.134 1.00 98.69 91 VAL A N 1
ATOM 645 C CA . VAL A 1 91 ? -6.047 4.325 0.876 1.00 98.69 91 VAL A CA 1
ATOM 646 C C . VAL A 1 91 ? -6.832 3.202 1.538 1.00 98.69 91 VAL A C 1
ATOM 648 O O . VAL A 1 91 ? -7.800 3.456 2.253 1.00 98.69 91 VAL A O 1
ATOM 651 N N . SER A 1 92 ? -6.401 1.965 1.316 1.00 98.75 92 SER A N 1
ATOM 652 C CA . SER A 1 92 ? -6.850 0.793 2.059 1.00 98.75 92 SER A CA 1
ATOM 653 C C . SER A 1 92 ? -5.652 0.129 2.729 1.00 98.75 92 SER A C 1
ATOM 655 O O . SER A 1 92 ? -4.68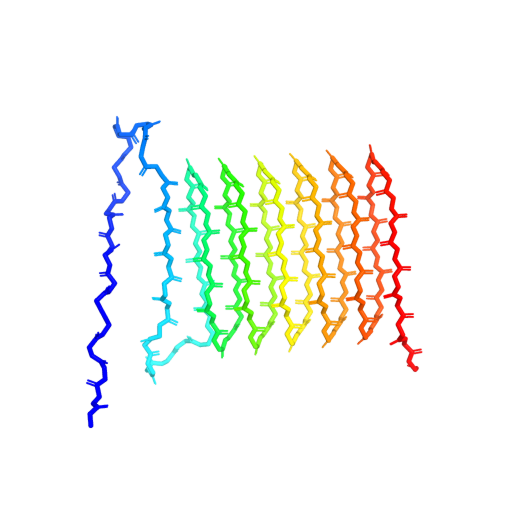0 -0.221 2.059 1.00 98.75 92 SER A O 1
ATOM 657 N N . THR A 1 93 ? -5.713 -0.037 4.047 1.00 98.50 93 THR A N 1
ATOM 658 C CA . THR A 1 93 ? -4.608 -0.598 4.827 1.00 98.50 93 THR A CA 1
ATOM 659 C C . THR A 1 93 ? -5.104 -1.701 5.747 1.00 98.50 93 THR A C 1
ATOM 661 O O . THR A 1 93 ? -6.015 -1.490 6.544 1.00 98.50 93 THR A O 1
ATOM 664 N N . VAL A 1 94 ? -4.442 -2.855 5.692 1.00 98.56 94 VAL A N 1
ATOM 665 C CA . VAL A 1 94 ? -4.545 -3.917 6.695 1.00 98.56 94 VAL A CA 1
ATOM 666 C C . VAL A 1 94 ? -3.170 -4.118 7.319 1.00 98.56 94 VAL A C 1
ATOM 668 O O . VAL A 1 94 ? -2.227 -4.512 6.633 1.00 98.56 94 VAL A O 1
ATOM 671 N N . ALA A 1 95 ? -3.036 -3.850 8.616 1.00 97.31 95 ALA A N 1
ATOM 672 C CA . ALA A 1 95 ? -1.741 -3.903 9.285 1.00 97.31 95 ALA A CA 1
ATOM 673 C C . ALA A 1 95 ? -1.779 -4.618 10.638 1.00 97.31 95 ALA A C 1
ATOM 675 O O . ALA A 1 95 ? -2.674 -4.417 11.459 1.00 97.31 95 ALA A O 1
ATOM 676 N N . ARG A 1 96 ? -0.735 -5.402 10.925 1.00 97.25 96 ARG A N 1
ATOM 677 C CA . ARG A 1 96 ? -0.410 -5.839 12.292 1.00 97.25 96 ARG A CA 1
ATOM 678 C C . ARG A 1 96 ? 0.714 -4.969 12.860 1.00 97.25 96 ARG A C 1
ATOM 680 O O . ARG A 1 96 ? 1.822 -5.449 13.083 1.00 97.25 96 ARG A O 1
ATOM 687 N N . GLY A 1 97 ? 0.403 -3.695 13.050 1.00 95.19 97 GLY A N 1
ATOM 688 C CA . GLY A 1 97 ? 1.300 -2.650 13.530 1.00 95.19 97 GLY A CA 1
ATOM 689 C C . GLY A 1 97 ? 0.579 -1.305 13.545 1.00 95.19 97 GLY A C 1
ATOM 690 O O . GLY A 1 97 ? -0.636 -1.246 13.338 1.00 95.19 97 GLY A O 1
ATOM 691 N N . ASN A 1 98 ? 1.326 -0.231 13.785 1.00 97.44 98 ASN A N 1
ATOM 692 C CA . ASN A 1 98 ? 0.787 1.124 13.765 1.00 97.44 98 ASN A CA 1
ATOM 693 C C . ASN A 1 98 ? 0.573 1.601 12.326 1.00 97.44 98 ASN A C 1
ATOM 695 O O . ASN A 1 98 ? 1.378 1.304 11.442 1.00 97.44 98 ASN A O 1
ATOM 699 N N . VAL A 1 99 ? -0.488 2.372 12.100 1.00 98.50 99 VAL A N 1
ATOM 700 C CA . VAL A 1 99 ? -0.830 2.935 10.792 1.00 98.50 99 VAL A CA 1
ATOM 701 C C . VAL A 1 99 ? -0.917 4.451 10.883 1.00 98.50 99 VAL A C 1
ATOM 703 O O . VAL A 1 99 ? -1.720 4.985 11.642 1.00 98.50 99 VAL A O 1
ATOM 706 N N . SER A 1 100 ? -0.147 5.133 10.042 1.00 98.62 100 SER A N 1
ATOM 707 C CA . SER A 1 100 ? -0.220 6.577 9.830 1.00 98.62 100 SER A CA 1
ATOM 708 C C . SER A 1 100 ? -0.581 6.850 8.375 1.00 98.62 100 SER A C 1
ATOM 710 O O . SER A 1 100 ? 0.145 6.452 7.466 1.00 98.62 100 SER A O 1
ATOM 712 N N . THR A 1 101 ? -1.708 7.516 8.132 1.00 98.38 101 THR A N 1
ATOM 713 C CA . THR A 1 101 ? -2.185 7.805 6.772 1.00 98.38 101 THR A CA 1
ATOM 714 C C . THR A 1 101 ? -2.504 9.282 6.594 1.00 98.38 101 THR A C 1
ATOM 716 O O . THR A 1 101 ? -3.246 9.860 7.381 1.00 98.38 101 THR A O 1
ATOM 719 N N . VAL A 1 102 ? -1.997 9.875 5.513 1.00 98.62 102 VAL A N 1
ATOM 720 C CA . VAL A 1 102 ? -2.399 11.194 5.019 1.00 98.62 102 VAL A CA 1
ATOM 72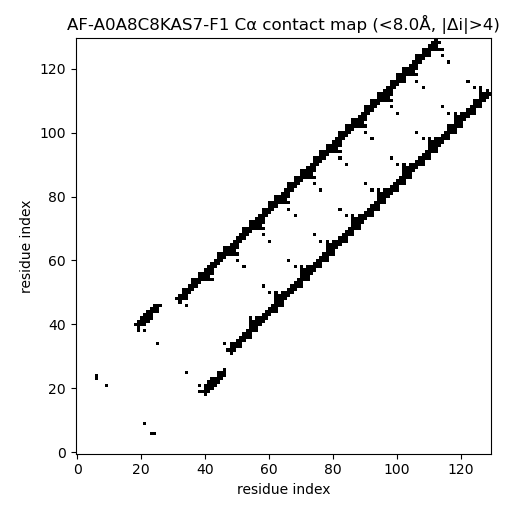1 C C . VAL A 1 102 ? -2.933 11.038 3.599 1.00 98.62 102 VAL A C 1
ATOM 723 O O . VAL A 1 102 ? -2.191 10.656 2.692 1.00 98.62 102 VAL A O 1
ATOM 726 N N . ALA A 1 103 ? -4.209 11.345 3.373 1.00 97.19 103 ALA A N 1
ATOM 727 C CA . ALA A 1 103 ? -4.853 11.117 2.082 1.00 97.19 103 ALA A CA 1
ATOM 728 C C . ALA A 1 103 ? -5.703 12.299 1.593 1.00 97.19 103 ALA A C 1
ATOM 730 O O . ALA A 1 103 ? -6.469 12.916 2.331 1.00 97.19 103 ALA A O 1
ATOM 731 N N . ARG A 1 104 ? -5.645 12.578 0.286 1.00 97.88 104 ARG A N 1
ATOM 732 C CA . ARG A 1 104 ? -6.670 13.371 -0.422 1.00 97.88 104 ARG A CA 1
ATOM 733 C C . ARG A 1 104 ? -7.680 12.451 -1.116 1.00 97.88 104 ARG A C 1
ATOM 735 O O . ARG A 1 104 ? -7.863 12.539 -2.325 1.00 97.88 104 ARG A O 1
ATOM 742 N N . GLY A 1 105 ? -8.280 11.554 -0.346 1.00 96.88 105 GLY A N 1
ATOM 743 C CA . GLY A 1 105 ? -9.267 10.571 -0.783 1.00 96.88 105 GLY A CA 1
ATOM 744 C C . GLY A 1 105 ? -9.858 9.853 0.427 1.00 96.88 105 GLY A C 1
ATOM 745 O O . GLY A 1 105 ? -9.633 10.273 1.564 1.00 96.88 105 GLY A O 1
ATOM 746 N N . ASN A 1 106 ? -10.608 8.783 0.182 1.00 98.31 106 ASN A N 1
ATOM 747 C CA . ASN A 1 106 ? -11.177 7.957 1.243 1.00 98.31 106 ASN A CA 1
ATOM 748 C C . ASN A 1 106 ? -10.098 7.072 1.875 1.00 98.31 106 ASN A C 1
ATOM 750 O O . ASN A 1 106 ? -9.215 6.574 1.176 1.00 98.31 106 ASN A O 1
ATOM 754 N N . VAL A 1 107 ? -10.199 6.836 3.179 1.00 98.62 107 VAL A N 1
ATOM 755 C CA . VAL A 1 107 ? -9.296 5.962 3.930 1.00 98.62 107 VAL A CA 1
ATOM 756 C C . VAL A 1 107 ? -10.096 4.859 4.609 1.00 98.62 107 VAL A C 1
ATOM 758 O O . VAL A 1 107 ? -11.054 5.128 5.332 1.00 98.62 107 VAL A O 1
ATOM 761 N N . SER A 1 108 ? -9.681 3.615 4.389 1.00 98.62 108 SER A N 1
ATOM 762 C CA . SER A 1 108 ? -10.158 2.445 5.117 1.00 98.62 108 SER A CA 1
ATOM 763 C C . SER A 1 108 ? -8.974 1.738 5.768 1.00 98.62 108 SER A C 1
ATOM 765 O O . SER A 1 108 ? -8.058 1.296 5.075 1.00 98.62 108 SER A O 1
ATOM 767 N N . THR A 1 109 ? -8.987 1.629 7.093 1.00 98.31 109 THR A N 1
ATOM 768 C CA . THR A 1 109 ? -7.889 1.036 7.859 1.00 98.31 109 THR A CA 1
ATOM 769 C C . THR A 1 109 ? -8.407 -0.045 8.794 1.00 98.31 109 THR A C 1
ATOM 771 O O . THR A 1 109 ? -9.288 0.204 9.613 1.00 98.31 109 THR A O 1
ATOM 774 N N . VAL A 1 110 ? -7.800 -1.228 8.726 1.00 98.25 110 VAL A N 1
ATOM 775 C CA . VAL A 1 110 ? -7.921 -2.282 9.735 1.00 98.25 110 VAL A CA 1
ATOM 776 C C . VAL A 1 110 ? -6.543 -2.510 10.341 1.00 98.25 110 VAL A C 1
ATOM 778 O O . VAL A 1 110 ? -5.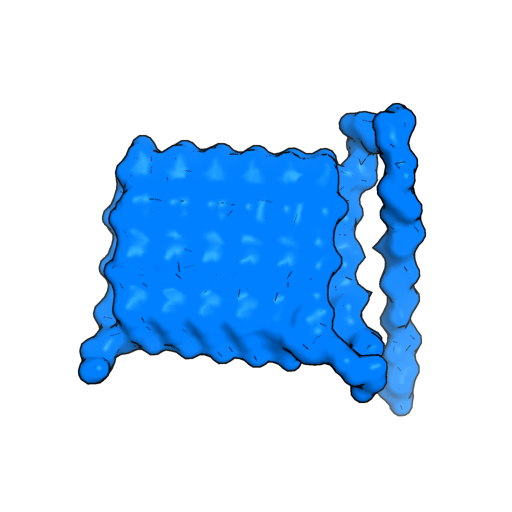615 -2.919 9.645 1.00 98.25 110 VAL A O 1
ATOM 781 N N . ALA A 1 111 ? -6.389 -2.248 11.635 1.00 96.62 111 ALA A N 1
ATOM 782 C CA . ALA A 1 111 ? -5.097 -2.362 12.298 1.00 96.62 111 ALA A CA 1
ATOM 783 C C . ALA A 1 111 ? -5.179 -3.089 13.642 1.00 96.62 111 ALA A C 1
ATOM 785 O O . ALA A 1 111 ? -6.116 -2.907 14.421 1.00 96.62 111 ALA A O 1
ATOM 786 N N . ARG A 1 112 ? -4.143 -3.876 13.944 1.00 96.56 112 ARG A N 1
ATOM 787 C CA . ARG A 1 112 ? -3.846 -4.333 15.308 1.00 96.56 112 ARG A CA 1
ATOM 788 C C . ARG A 1 112 ? -2.694 -3.507 15.883 1.00 96.56 112 ARG A C 1
ATOM 790 O O . ARG A 1 112 ? -1.560 -3.981 15.947 1.00 96.56 112 ARG A O 1
ATOM 797 N N . GLY A 1 113 ? -2.999 -2.259 16.214 1.00 94.12 113 GLY A N 1
ATOM 798 C CA . GLY A 1 113 ? -2.064 -1.224 16.645 1.00 94.12 113 GLY A CA 1
ATOM 799 C C . GLY A 1 113 ? -2.738 0.149 16.629 1.00 94.12 113 GLY A C 1
ATOM 800 O O . GLY A 1 113 ? -3.949 0.246 16.413 1.00 94.12 113 GLY A O 1
ATOM 801 N N . ASN A 1 114 ? -1.958 1.206 16.838 1.00 96.38 114 ASN A N 1
ATOM 802 C CA . ASN A 1 114 ? -2.464 2.576 16.826 1.00 96.38 114 ASN A CA 1
ATOM 803 C C . ASN A 1 114 ? -2.729 3.051 15.396 1.00 96.38 114 ASN A C 1
ATOM 805 O O . ASN A 1 114 ? -1.957 2.745 14.485 1.00 96.38 114 ASN A O 1
ATOM 809 N N . VAL A 1 115 ? -3.791 3.836 15.206 1.00 97.69 115 VAL A N 1
ATOM 810 C CA . VAL A 1 115 ? -4.132 4.425 13.906 1.00 97.69 115 VAL A CA 1
ATOM 811 C C . VAL A 1 115 ? -4.223 5.938 14.020 1.00 97.69 115 VAL A C 1
ATOM 813 O O . VAL A 1 115 ? -5.003 6.466 14.807 1.00 97.69 115 VAL A O 1
ATOM 816 N N . SER A 1 116 ? -3.464 6.630 13.176 1.00 97.69 116 SER A N 1
ATOM 817 C CA . SER A 1 116 ? -3.561 8.068 12.946 1.00 97.69 116 SER A CA 1
ATOM 818 C C . SER A 1 116 ? -3.907 8.308 11.480 1.00 97.69 116 SER A C 1
ATOM 820 O O . SER A 1 116 ? -3.260 7.773 10.579 1.00 97.69 116 SER A O 1
ATOM 822 N N . THR A 1 117 ? -4.970 9.062 11.212 1.00 97.75 117 THR A N 1
ATOM 823 C CA . THR A 1 117 ? -5.450 9.300 9.845 1.00 97.75 117 THR A CA 1
A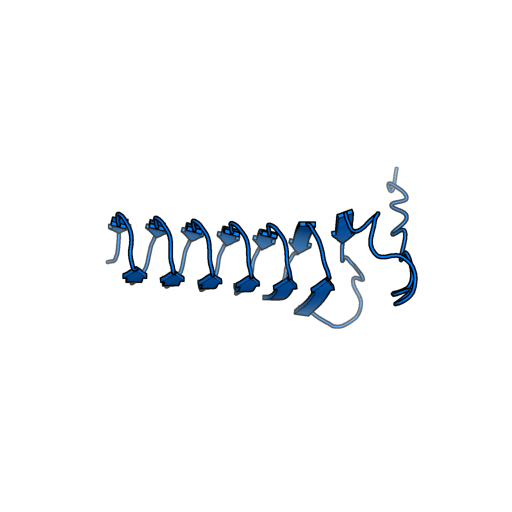TOM 824 C C . THR A 1 117 ? -5.880 10.745 9.662 1.00 97.75 117 THR A C 1
ATOM 826 O O . THR A 1 117 ? -6.764 11.218 10.363 1.00 97.75 117 THR A O 1
ATOM 829 N N . GLU A 1 118 ? -5.303 11.392 8.656 1.00 97.94 118 GLU A N 1
ATOM 830 C CA . GLU A 1 118 ? -5.694 12.708 8.160 1.00 97.94 118 GLU A CA 1
ATOM 831 C C . GLU A 1 118 ? -6.197 12.552 6.725 1.00 97.94 118 GLU A C 1
ATOM 833 O O . GLU A 1 118 ? -5.426 12.236 5.814 1.00 97.94 118 GLU A O 1
ATOM 838 N N . ALA A 1 119 ? -7.494 12.755 6.497 1.00 96.06 119 ALA A N 1
ATOM 839 C CA . ALA A 1 119 ? -8.094 12.563 5.181 1.00 96.06 119 ALA A CA 1
ATOM 840 C C . ALA A 1 119 ? -9.009 13.722 4.779 1.00 96.06 119 ALA A C 1
ATOM 842 O O . ALA A 1 119 ? -9.750 14.263 5.592 1.00 96.06 119 ALA A O 1
ATOM 843 N N . ARG A 1 120 ? -9.005 14.064 3.484 1.00 96.06 120 ARG A N 1
ATOM 844 C CA . ARG A 1 120 ? -10.009 14.957 2.864 1.00 96.06 120 ARG A CA 1
ATOM 845 C C . ARG A 1 120 ? -11.166 14.187 2.210 1.00 96.06 120 ARG A C 1
ATOM 847 O O . ARG A 1 120 ? -11.711 14.633 1.205 1.00 96.06 120 ARG A O 1
ATOM 854 N N . GLY A 1 121 ? -11.492 13.020 2.750 1.00 95.50 121 GLY A N 1
ATOM 855 C CA . GLY A 1 121 ? -12.564 12.135 2.300 1.00 95.50 121 GLY A CA 1
ATOM 856 C C . GLY A 1 121 ? -13.120 11.341 3.480 1.00 95.50 121 GLY A C 1
ATOM 857 O O . GLY A 1 121 ? -12.855 11.675 4.634 1.00 95.50 121 GLY A O 1
ATOM 858 N N . ASN A 1 122 ? -13.874 10.281 3.200 1.00 97.75 122 ASN A N 1
ATOM 859 C CA . ASN A 1 122 ? -14.440 9.434 4.247 1.00 97.75 122 ASN A CA 1
ATOM 860 C C . ASN A 1 122 ? -13.344 8.627 4.946 1.00 97.75 122 ASN A C 1
ATOM 862 O O . ASN A 1 122 ? -12.463 8.080 4.281 1.00 97.75 122 ASN A O 1
ATOM 866 N N . VAL A 1 123 ? -13.436 8.506 6.270 1.00 98.06 123 VAL A N 1
ATOM 867 C CA . VAL A 1 123 ? -12.529 7.689 7.083 1.00 98.06 123 VAL A CA 1
ATOM 868 C C . VAL A 1 123 ? -13.320 6.572 7.748 1.00 98.06 123 VAL A C 1
ATOM 870 O O . VAL A 1 123 ? -14.297 6.825 8.448 1.00 98.06 123 VAL A O 1
ATOM 873 N N . SER A 1 124 ? -12.881 5.335 7.539 1.00 98.00 124 SER A N 1
ATOM 874 C CA . SER A 1 124 ? -13.367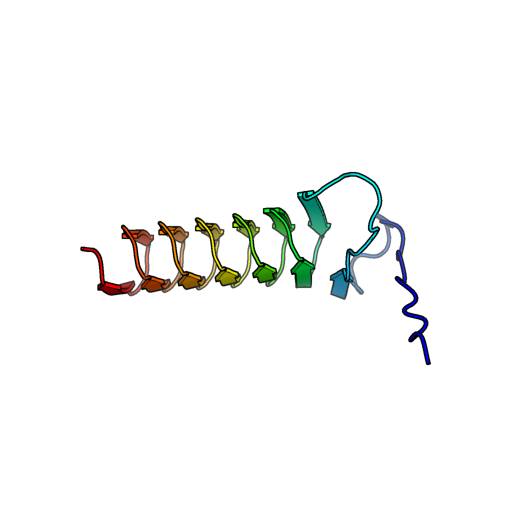 4.155 8.246 1.00 98.00 124 SER A CA 1
ATOM 875 C C . SER A 1 124 ? -12.183 3.436 8.878 1.00 98.00 124 SER A C 1
ATOM 877 O O . SER A 1 124 ? -11.278 2.984 8.176 1.00 98.00 124 SER A O 1
ATOM 879 N N . THR A 1 125 ? -12.185 3.337 10.204 1.00 97.06 125 THR A N 1
ATOM 880 C CA . THR A 1 125 ? -11.082 2.744 10.961 1.00 97.06 125 THR A CA 1
ATOM 881 C C . THR A 1 125 ? -11.611 1.687 11.914 1.00 97.06 125 THR A C 1
ATOM 883 O O . THR A 1 125 ? -12.479 1.962 12.738 1.00 97.06 125 THR A O 1
ATOM 886 N N . VAL A 1 126 ? -11.034 0.491 11.834 1.00 97.06 126 VAL A N 1
ATOM 887 C CA . VAL A 1 126 ? -11.180 -0.574 12.824 1.00 97.06 126 VAL A CA 1
ATOM 888 C C . VAL A 1 126 ? -9.800 -0.833 13.410 1.00 97.06 126 VAL A C 1
ATOM 890 O O . VAL A 1 126 ? -8.932 -1.414 12.760 1.00 97.06 126 VAL A O 1
ATOM 893 N N . ALA A 1 127 ? -9.584 -0.383 14.640 1.00 91.56 127 ALA A N 1
ATOM 894 C CA . ALA A 1 127 ? -8.345 -0.611 15.366 1.00 91.56 127 ALA A CA 1
ATOM 895 C C . ALA A 1 127 ? -8.626 -1.498 16.579 1.00 91.56 127 ALA A C 1
ATOM 897 O O . ALA A 1 127 ? -9.534 -1.221 17.358 1.00 91.56 127 ALA A O 1
ATOM 898 N N . SER A 1 128 ? -7.843 -2.562 16.742 1.00 86.69 128 SER A N 1
ATOM 899 C CA . SER A 1 128 ? -7.801 -3.343 17.982 1.00 86.69 128 SER A CA 1
ATOM 900 C C . SER A 1 128 ? -6.412 -3.204 18.595 1.00 86.69 128 SER A C 1
ATOM 902 O O . SER A 1 128 ? -5.460 -3.876 18.197 1.00 86.69 128 SER A O 1
ATOM 904 N N . GLY A 1 129 ? -6.287 -2.261 19.523 1.00 69.06 129 GLY A N 1
ATOM 905 C CA . GLY A 1 129 ? -5.104 -2.077 20.358 1.00 69.06 129 GLY A CA 1
ATOM 906 C C . GLY A 1 129 ? -5.392 -2.569 21.774 1.00 69.06 129 GLY A C 1
ATOM 907 O O . GLY A 1 129 ? -6.459 -2.279 22.309 1.00 69.06 129 GLY A O 1
ATOM 908 N N . SER A 1 130 ? -4.470 -3.350 22.334 1.00 50.41 130 SER A N 1
ATOM 909 C CA . SER A 1 130 ? -4.366 -3.645 23.771 1.00 50.41 130 SER A CA 1
ATOM 910 C C . SER A 1 130 ? -3.508 -2.599 24.459 1.00 50.41 130 SER A C 1
ATOM 912 O O . SER A 1 130 ? -2.488 -2.247 23.821 1.00 50.41 130 SER A O 1
#

Radius of gyration: 15.22 Å; Cα contacts (8 Å, |Δi|>4): 374; chains: 1; bounding box: 36×43×47 Å

Foldseek 3Di:
DDDDDDQDCPDDDVVCLDDWPREDEDDDPPDDLEAEEETAEEYEYEGAHEYEYEYAYEYEYEYAYEYHYEYAYEYEYEYAEEYEYEYAEEYEYEYAYEYEYEYAYEYAYEYAYHYHYHYPYHYHYHYNYD